Protein AF-A0A7W1FB50-F1 (afdb_monomer_lite)

pLDDT: mean 85.32, std 14.24, range [45.25, 97.19]

Foldseek 3Di:
DVLVVLQVLLVVLQVQLVVLVVVCVVPVDPVSPVSSVVSNVSSVVSVVVSVVVVVVVVVPPPPDD

Structure (mmCIF, N/CA/C/O backbone):
data_AF-A0A7W1FB50-F1
#
_entry.id   AF-A0A7W1FB50-F1
#
loop_
_atom_site.group_PDB
_atom_site.id
_atom_site.type_symbol
_atom_site.label_atom_id
_atom_site.label_alt_id
_atom_site.label_comp_id
_atom_site.label_asym_id
_atom_site.label_entity_id
_atom_site.label_seq_id
_atom_site.pdbx_PDB_ins_code
_atom_site.Cartn_x
_atom_site.Cartn_y
_atom_site.Cartn_z
_atom_site.occupancy
_atom_site.B_iso_or_equiv
_atom_site.auth_seq_id
_atom_site.auth_comp_id
_atom_site.auth_asym_id
_atom_site.auth_atom_id
_atom_site.pdbx_PDB_model_num
ATOM 1 N N . MET A 1 1 ? -5.102 2.770 21.578 1.00 63.91 1 MET A N 1
ATOM 2 C CA . MET A 1 1 ? -3.753 2.506 21.017 1.00 63.91 1 MET A CA 1
ATOM 3 C C . MET A 1 1 ? -3.799 1.618 19.777 1.00 63.91 1 MET A C 1
ATOM 5 O O . MET A 1 1 ? -3.228 2.005 18.771 1.00 63.91 1 MET A O 1
ATOM 9 N N . LYS A 1 2 ? -4.505 0.478 19.811 1.00 74.44 2 LYS A N 1
ATOM 10 C CA . LYS A 1 2 ? -4.625 -0.455 18.671 1.00 74.44 2 LYS A CA 1
ATOM 11 C C . LYS A 1 2 ? -5.230 0.201 17.414 1.00 74.44 2 LYS A C 1
ATOM 13 O O . LYS A 1 2 ? -4.685 0.049 16.332 1.00 74.44 2 LYS A O 1
ATOM 18 N N . ASP A 1 3 ? -6.260 1.030 17.583 1.00 79.88 3 ASP A N 1
ATOM 19 C CA . ASP A 1 3 ? -6.893 1.769 16.475 1.00 79.88 3 ASP A CA 1
ATOM 20 C C . ASP A 1 3 ? -5.913 2.730 15.776 1.00 79.88 3 ASP A C 1
ATOM 22 O O . ASP A 1 3 ? -5.848 2.788 14.553 1.00 79.88 3 ASP A O 1
ATOM 26 N N . LEU A 1 4 ? -5.095 3.448 16.557 1.00 85.81 4 LEU A N 1
ATOM 27 C CA . LEU A 1 4 ? -4.063 4.345 16.026 1.00 85.81 4 LEU A CA 1
ATOM 28 C C . LEU A 1 4 ? -3.006 3.562 15.234 1.00 85.81 4 LEU A C 1
ATOM 30 O O . LEU A 1 4 ? -2.576 4.012 14.179 1.00 85.81 4 LEU A O 1
ATOM 34 N N . LEU A 1 5 ? -2.620 2.378 15.718 1.00 89.38 5 LEU A N 1
ATOM 35 C CA . LEU A 1 5 ? -1.682 1.503 15.019 1.00 89.38 5 LEU A CA 1
ATOM 36 C C . LEU A 1 5 ? -2.235 1.065 13.656 1.00 89.38 5 LEU A C 1
ATOM 38 O O . LEU A 1 5 ? -1.512 1.146 12.668 1.00 89.38 5 LEU A O 1
ATOM 42 N N . PHE A 1 6 ? -3.509 0.666 13.575 1.00 91.19 6 PHE A N 1
ATOM 43 C CA . PHE A 1 6 ? -4.136 0.311 12.296 1.00 91.19 6 PHE A CA 1
ATOM 44 C C . PHE A 1 6 ? -4.230 1.500 11.339 1.00 91.19 6 PHE A C 1
ATOM 46 O O . PHE A 1 6 ? -3.957 1.336 10.154 1.00 91.19 6 PHE A O 1
ATOM 53 N N . ALA A 1 7 ? -4.528 2.703 11.838 1.00 88.94 7 ALA A N 1
ATOM 54 C CA . ALA A 1 7 ? -4.520 3.913 11.017 1.00 88.94 7 ALA A CA 1
ATOM 55 C C . ALA A 1 7 ? -3.125 4.229 10.453 1.00 88.94 7 ALA A C 1
ATOM 57 O O . ALA A 1 7 ? -2.988 4.539 9.271 1.00 88.94 7 ALA A O 1
ATOM 58 N N . VAL A 1 8 ? -2.084 4.124 11.284 1.00 94.06 8 VAL A N 1
ATOM 59 C CA . VAL A 1 8 ? -0.696 4.367 10.866 1.00 94.06 8 VAL A CA 1
ATOM 60 C C . VAL A 1 8 ? -0.233 3.306 9.867 1.00 94.06 8 VAL A C 1
ATOM 62 O O . VAL A 1 8 ? 0.355 3.653 8.847 1.00 94.06 8 VAL A O 1
ATOM 65 N N . LEU A 1 9 ? -0.541 2.029 10.107 1.00 93.62 9 LEU A N 1
ATOM 66 C CA . LEU A 1 9 ? -0.236 0.944 9.171 1.00 93.62 9 LEU A CA 1
ATOM 67 C C . LEU A 1 9 ? -0.963 1.128 7.837 1.00 93.62 9 LEU A C 1
ATOM 69 O O . LEU A 1 9 ? -0.333 1.007 6.792 1.00 93.62 9 LEU A O 1
ATOM 73 N N . ALA A 1 10 ? -2.248 1.491 7.860 1.00 93.88 10 ALA A N 1
ATOM 74 C CA . ALA A 1 10 ? -3.014 1.781 6.651 1.00 93.88 10 ALA A CA 1
ATOM 75 C C . ALA A 1 10 ? -2.383 2.921 5.838 1.00 93.88 10 ALA A C 1
ATOM 77 O O . ALA A 1 10 ? -2.242 2.806 4.621 1.00 93.88 10 ALA A O 1
ATOM 78 N N . LEU A 1 11 ? -1.949 3.992 6.510 1.00 94.75 11 LEU A N 1
ATOM 79 C CA . LEU A 1 11 ? -1.291 5.128 5.869 1.00 94.75 11 LEU A CA 1
ATOM 80 C C . LEU A 1 11 ? 0.051 4.729 5.241 1.00 94.75 11 LEU A C 1
ATOM 82 O O . LEU A 1 11 ? 0.301 5.043 4.080 1.00 94.75 11 LEU A O 1
ATOM 86 N N . ILE A 1 12 ? 0.901 4.012 5.980 1.00 96.44 12 ILE A N 1
ATOM 87 C CA . ILE A 1 12 ? 2.204 3.552 5.479 1.00 96.44 12 ILE A CA 1
ATOM 88 C C . ILE A 1 12 ? 2.015 2.615 4.280 1.00 96.44 12 ILE A C 1
ATOM 90 O O . ILE A 1 12 ? 2.683 2.789 3.260 1.00 96.44 12 ILE A O 1
ATOM 94 N N . SER A 1 13 ? 1.079 1.665 4.362 1.00 96.06 13 SER A N 1
ATOM 95 C CA . SER A 1 13 ? 0.753 0.762 3.254 1.00 96.06 13 SER A CA 1
ATOM 96 C C . SER A 1 13 ? 0.239 1.518 2.026 1.00 96.06 13 SER A C 1
ATOM 98 O O . SER A 1 13 ? 0.644 1.194 0.913 1.00 96.06 13 SER A O 1
ATOM 100 N N . ALA A 1 14 ? -0.580 2.560 2.203 1.00 94.88 14 ALA A N 1
ATOM 101 C CA . ALA A 1 14 ? -1.064 3.386 1.096 1.00 94.88 14 ALA A CA 1
ATOM 102 C C . ALA A 1 14 ? 0.073 4.158 0.404 1.00 94.88 14 ALA A C 1
ATOM 104 O O . ALA A 1 14 ? 0.155 4.175 -0.825 1.00 94.88 14 ALA A O 1
ATOM 105 N N . VAL A 1 15 ? 0.988 4.751 1.179 1.00 97.19 15 VAL A N 1
ATOM 106 C CA . VAL A 1 15 ? 2.162 5.455 0.636 1.00 97.19 15 VAL A CA 1
ATOM 107 C C . VAL A 1 15 ? 3.082 4.484 -0.108 1.00 97.19 15 VAL A C 1
ATOM 109 O O . VAL A 1 15 ? 3.518 4.777 -1.222 1.00 97.19 15 VAL A O 1
ATOM 112 N N . ALA A 1 16 ? 3.336 3.305 0.465 1.00 96.12 16 ALA A N 1
ATOM 113 C CA . ALA A 1 16 ? 4.136 2.265 -0.175 1.00 96.12 16 ALA A CA 1
ATOM 114 C C . ALA A 1 16 ? 3.496 1.786 -1.488 1.00 96.12 16 ALA A C 1
ATOM 116 O O . ALA A 1 16 ? 4.187 1.681 -2.501 1.00 96.12 16 ALA A O 1
ATOM 117 N N . ALA A 1 17 ? 2.178 1.563 -1.505 1.00 96.44 17 ALA A N 1
ATOM 118 C CA . ALA A 1 17 ? 1.445 1.205 -2.716 1.00 96.44 17 ALA A CA 1
ATOM 119 C C . ALA A 1 17 ? 1.612 2.265 -3.814 1.00 96.44 17 ALA A C 1
ATOM 121 O O . ALA A 1 17 ? 1.932 1.924 -4.953 1.00 96.44 17 ALA A O 1
ATOM 122 N N . GLY A 1 18 ? 1.481 3.549 -3.462 1.00 95.06 18 GLY A N 1
ATOM 123 C CA . GLY A 1 18 ? 1.705 4.662 -4.387 1.00 95.06 18 GLY A CA 1
ATOM 124 C C . GLY A 1 18 ? 3.117 4.668 -4.977 1.00 95.06 18 GLY A C 1
ATOM 125 O O . GLY A 1 18 ? 3.276 4.802 -6.189 1.00 95.06 18 GLY A O 1
ATOM 126 N N . TYR A 1 19 ? 4.142 4.445 -4.149 1.00 96.00 19 TYR A N 1
ATOM 127 C CA . TYR A 1 19 ? 5.529 4.351 -4.611 1.00 96.00 19 TYR A CA 1
ATOM 128 C C . TYR A 1 19 ? 5.748 3.184 -5.582 1.00 96.00 19 TYR A C 1
ATOM 130 O O . TYR A 1 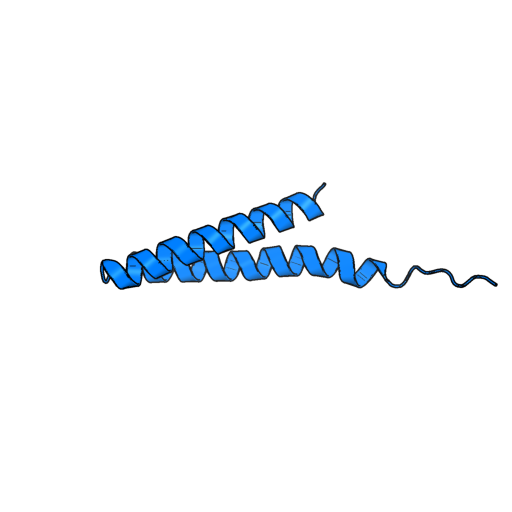19 ? 6.360 3.363 -6.635 1.00 96.00 19 TYR A O 1
ATOM 138 N N . PHE A 1 20 ? 5.242 1.991 -5.261 1.00 95.44 20 PHE A N 1
ATOM 139 C CA . PHE A 1 20 ? 5.429 0.808 -6.103 1.00 95.44 20 PHE A CA 1
ATOM 140 C C . PHE A 1 20 ? 4.663 0.897 -7.427 1.00 95.44 20 PHE A C 1
ATOM 142 O O . PHE A 1 20 ? 5.205 0.512 -8.463 1.00 95.44 20 PHE A O 1
ATOM 149 N N . LEU A 1 21 ? 3.457 1.472 -7.424 1.00 93.62 21 LEU A N 1
ATOM 150 C CA . LEU A 1 21 ? 2.699 1.734 -8.650 1.00 93.62 21 LEU A CA 1
ATOM 151 C C . LEU A 1 21 ? 3.377 2.796 -9.525 1.00 93.62 21 LEU A C 1
ATOM 153 O O . LEU A 1 21 ? 3.476 2.615 -10.737 1.00 93.62 21 LEU A O 1
ATOM 157 N N . TYR A 1 22 ? 3.915 3.861 -8.925 1.00 94.38 22 TYR A N 1
ATOM 158 C CA . TYR A 1 22 ? 4.720 4.846 -9.650 1.00 94.38 22 TYR A CA 1
ATOM 159 C C . TYR A 1 22 ? 5.999 4.223 -10.233 1.00 94.38 22 TYR A C 1
ATOM 161 O O . TYR A 1 22 ? 6.347 4.455 -11.389 1.00 94.38 22 TYR A O 1
ATOM 169 N N . SER A 1 23 ? 6.684 3.384 -9.453 1.00 93.44 23 SER A N 1
ATOM 170 C CA . SER A 1 23 ? 7.871 2.650 -9.897 1.00 93.44 23 SER A CA 1
ATOM 171 C C . SER A 1 23 ? 7.554 1.714 -11.067 1.00 93.44 23 SER A C 1
ATOM 173 O O . SER A 1 23 ? 8.310 1.672 -12.036 1.00 93.44 23 SER A O 1
ATOM 175 N N . PHE A 1 24 ? 6.409 1.026 -11.033 1.00 92.81 24 PHE A N 1
ATOM 176 C CA . PHE A 1 24 ? 5.930 0.234 -12.164 1.00 92.81 24 PHE A CA 1
ATOM 177 C C . PHE A 1 24 ? 5.749 1.091 -13.423 1.00 92.81 24 PHE A C 1
ATOM 179 O O . PHE A 1 24 ? 6.305 0.747 -14.458 1.00 92.81 24 PHE A O 1
ATOM 186 N N . GLN A 1 25 ? 5.073 2.240 -13.329 1.00 92.31 25 GLN A N 1
ATOM 187 C CA . GLN A 1 25 ? 4.886 3.133 -14.482 1.00 92.31 25 GLN A CA 1
ATOM 188 C C . GLN A 1 25 ? 6.204 3.650 -15.069 1.00 92.31 25 GLN A C 1
ATOM 190 O O . GLN A 1 25 ? 6.293 3.894 -16.269 1.00 92.31 25 GLN A O 1
ATOM 195 N N . LYS A 1 26 ? 7.225 3.840 -14.229 1.00 92.75 26 LYS A N 1
ATOM 196 C CA . LYS A 1 26 ? 8.513 4.394 -14.651 1.00 92.75 26 LYS A CA 1
ATOM 197 C C . LYS A 1 26 ? 9.468 3.352 -15.237 1.00 92.75 26 LYS A C 1
ATOM 199 O O . LYS A 1 26 ? 10.239 3.687 -16.131 1.00 92.75 26 LYS A O 1
ATOM 204 N N . TYR A 1 27 ? 9.464 2.134 -14.703 1.00 90.38 27 TYR A N 1
ATOM 205 C CA . TYR A 1 27 ? 10.469 1.110 -15.012 1.00 90.38 27 TYR A CA 1
ATOM 206 C C . TYR A 1 27 ? 9.890 -0.152 -15.669 1.00 90.38 27 TYR A C 1
ATOM 208 O O . TYR A 1 27 ? 10.641 -1.094 -15.900 1.00 90.38 27 TYR A O 1
ATOM 216 N N . ASP A 1 28 ? 8.577 -0.188 -15.923 1.00 87.50 28 ASP A N 1
ATOM 217 C CA . ASP A 1 28 ? 7.820 -1.318 -16.490 1.00 87.50 28 ASP A CA 1
ATOM 218 C C . ASP A 1 28 ? 8.119 -2.667 -15.806 1.00 87.50 28 ASP A C 1
ATOM 220 O O . ASP A 1 28 ? 8.207 -3.740 -16.404 1.00 87.50 28 ASP A O 1
ATOM 224 N N . ASN A 1 29 ? 8.336 -2.608 -14.490 1.00 89.88 29 ASN A N 1
ATOM 225 C CA . ASN A 1 29 ? 8.699 -3.771 -13.695 1.00 89.88 29 ASN A CA 1
ATOM 226 C C . ASN A 1 29 ? 7.445 -4.448 -13.137 1.00 89.88 29 ASN A C 1
ATOM 228 O O . ASN A 1 29 ? 6.861 -3.985 -12.153 1.00 89.88 29 ASN A O 1
ATOM 232 N N . SER A 1 30 ? 7.087 -5.597 -13.710 1.00 90.88 30 SER A N 1
ATOM 233 C CA . SER A 1 30 ? 5.946 -6.413 -13.268 1.00 90.88 30 SER A CA 1
ATOM 234 C C . SER A 1 30 ? 6.012 -6.799 -11.781 1.00 90.88 30 SER A C 1
ATOM 236 O O . SER A 1 30 ? 4.978 -6.921 -11.128 1.00 90.88 30 SER A O 1
ATOM 238 N N . THR A 1 31 ? 7.210 -6.919 -11.200 1.00 92.94 31 THR A N 1
ATOM 239 C CA . THR A 1 31 ? 7.376 -7.184 -9.760 1.00 92.94 31 THR A CA 1
ATOM 240 C C . THR A 1 31 ? 6.875 -6.012 -8.913 1.00 92.94 31 THR A C 1
ATOM 242 O O . THR A 1 31 ? 6.183 -6.220 -7.916 1.00 92.94 31 THR A O 1
ATOM 245 N N . SER A 1 32 ? 7.166 -4.773 -9.325 1.00 91.75 32 SER A N 1
ATOM 246 C CA . SER A 1 32 ? 6.694 -3.564 -8.637 1.00 91.75 32 SER A CA 1
ATOM 247 C C . SER A 1 32 ? 5.170 -3.458 -8.671 1.00 91.75 32 SER A C 1
ATOM 249 O O . SER A 1 32 ? 4.570 -3.044 -7.683 1.00 91.75 32 SER A O 1
ATOM 251 N N . LEU A 1 33 ? 4.532 -3.888 -9.765 1.00 92.12 33 LEU A N 1
ATOM 252 C CA . LEU A 1 33 ? 3.073 -3.931 -9.873 1.00 92.12 33 LEU A CA 1
ATOM 253 C C . LEU A 1 33 ? 2.460 -4.885 -8.840 1.00 92.12 33 LEU A C 1
ATOM 255 O O . LEU A 1 33 ? 1.559 -4.492 -8.100 1.00 92.12 33 LEU A O 1
ATOM 259 N N . VAL A 1 34 ? 2.971 -6.117 -8.754 1.00 95.50 34 VAL A N 1
ATOM 260 C CA . VAL A 1 34 ? 2.471 -7.127 -7.805 1.00 95.50 34 VAL A CA 1
ATOM 261 C C . VAL A 1 34 ? 2.621 -6.639 -6.364 1.00 95.50 34 VAL A C 1
ATOM 263 O O . VAL A 1 34 ? 1.665 -6.694 -5.591 1.00 95.50 34 VAL A O 1
ATOM 266 N N . ILE A 1 35 ? 3.789 -6.096 -6.010 1.00 95.12 35 ILE A N 1
ATOM 267 C CA . ILE A 1 35 ? 4.033 -5.547 -4.669 1.00 95.12 35 ILE A CA 1
ATOM 268 C C . ILE A 1 35 ? 3.099 -4.361 -4.388 1.00 95.12 35 ILE A C 1
ATOM 270 O O . ILE A 1 35 ? 2.519 -4.283 -3.305 1.00 95.12 35 ILE A O 1
ATOM 274 N N . GLY A 1 36 ? 2.905 -3.467 -5.361 1.00 95.31 36 GLY A N 1
ATOM 275 C CA . GLY A 1 36 ? 2.005 -2.322 -5.236 1.00 95.31 36 GLY A CA 1
ATOM 276 C C . GLY A 1 36 ? 0.558 -2.733 -4.965 1.00 95.31 36 GLY A C 1
ATOM 277 O O . GLY A 1 36 ? -0.076 -2.176 -4.071 1.00 95.31 36 GLY A O 1
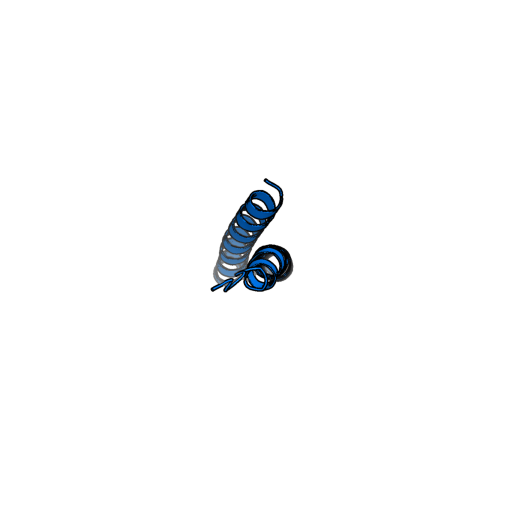ATOM 278 N N . ILE A 1 37 ? 0.058 -3.754 -5.666 1.00 95.75 37 ILE A N 1
ATOM 279 C CA . ILE A 1 37 ? -1.291 -4.300 -5.455 1.00 95.75 37 ILE A CA 1
ATOM 280 C C . ILE A 1 37 ? -1.429 -4.900 -4.051 1.00 95.75 37 ILE A C 1
ATOM 282 O O . ILE A 1 37 ? -2.406 -4.616 -3.361 1.00 95.75 37 ILE A O 1
ATOM 286 N N . ILE A 1 38 ? -0.448 -5.684 -3.591 1.00 96.81 38 ILE A N 1
ATOM 287 C CA . ILE A 1 38 ? -0.468 -6.266 -2.238 1.00 96.81 38 ILE A CA 1
ATOM 288 C C . ILE A 1 38 ? -0.507 -5.160 -1.175 1.00 96.81 38 ILE A C 1
ATOM 290 O O . ILE A 1 38 ? -1.305 -5.227 -0.240 1.00 96.81 38 ILE A O 1
ATOM 294 N N . MET A 1 39 ? 0.308 -4.114 -1.330 1.00 96.44 39 MET A N 1
ATOM 295 C CA . MET A 1 39 ? 0.315 -2.976 -0.406 1.00 96.44 39 MET A CA 1
ATOM 296 C C . MET A 1 39 ? -1.007 -2.198 -0.432 1.00 96.44 39 MET A C 1
ATOM 298 O O . MET A 1 39 ? -1.489 -1.785 0.623 1.00 96.44 39 MET A O 1
ATOM 302 N N . ALA A 1 40 ? -1.633 -2.047 -1.603 1.00 94.94 40 ALA A N 1
ATOM 303 C CA . ALA A 1 40 ? -2.941 -1.409 -1.728 1.00 94.94 40 ALA A CA 1
ATOM 304 C C . ALA A 1 40 ? -4.035 -2.208 -0.999 1.00 94.94 40 ALA A C 1
ATOM 306 O O . ALA A 1 40 ? -4.841 -1.630 -0.270 1.00 94.94 40 ALA A O 1
ATOM 307 N N . LEU A 1 41 ? -4.030 -3.539 -1.123 1.00 97.19 41 LEU A N 1
ATOM 308 C CA . LEU A 1 41 ? -4.956 -4.411 -0.394 1.00 97.19 41 LEU A CA 1
ATOM 309 C C . LEU A 1 41 ? -4.756 -4.312 1.122 1.00 97.19 41 LEU A C 1
ATOM 311 O O . LEU A 1 41 ? -5.732 -4.196 1.861 1.00 97.19 41 LEU A O 1
ATOM 315 N N . LEU A 1 42 ? -3.506 -4.288 1.593 1.00 94.44 42 LEU A N 1
ATOM 316 C CA . LEU A 1 42 ? -3.203 -4.093 3.013 1.00 94.44 42 LEU A CA 1
ATOM 317 C C . LEU A 1 42 ? -3.705 -2.739 3.528 1.00 94.44 42 LEU A C 1
ATOM 319 O O . LEU A 1 42 ? -4.263 -2.677 4.623 1.00 94.44 42 LEU A O 1
ATOM 323 N N . ALA A 1 43 ? -3.579 -1.673 2.732 1.00 95.12 43 ALA A N 1
ATOM 324 C CA . ALA A 1 43 ? -4.112 -0.361 3.087 1.00 95.12 43 ALA A CA 1
ATOM 325 C C . ALA A 1 43 ? -5.640 -0.392 3.264 1.00 95.12 43 ALA A C 1
ATOM 327 O O . ALA A 1 43 ? -6.155 0.180 4.224 1.00 95.12 43 ALA A O 1
ATOM 328 N N . ILE A 1 44 ? -6.361 -1.109 2.393 1.00 95.19 44 ILE A N 1
ATOM 329 C CA . ILE A 1 44 ? -7.817 -1.290 2.501 1.00 95.19 44 ILE A CA 1
ATOM 330 C C . ILE A 1 44 ? -8.174 -2.100 3.750 1.00 95.19 44 ILE A C 1
ATOM 332 O O . ILE A 1 44 ? -9.066 -1.702 4.494 1.00 95.19 44 ILE A O 1
ATOM 336 N N . VAL A 1 45 ? -7.476 -3.207 4.018 1.00 94.56 45 VAL A N 1
ATOM 337 C CA . VAL A 1 45 ? -7.749 -4.062 5.185 1.00 94.56 45 VAL A CA 1
ATOM 338 C C . VAL A 1 45 ? -7.514 -3.300 6.489 1.00 94.56 45 VAL A C 1
ATOM 340 O O . VAL A 1 45 ? -8.397 -3.262 7.347 1.00 94.56 45 VAL A O 1
ATOM 343 N N . PHE A 1 46 ? -6.359 -2.651 6.645 1.00 93.44 46 PHE A N 1
ATOM 344 C CA . PHE A 1 46 ? -6.053 -1.890 7.858 1.00 93.44 46 PHE A CA 1
ATOM 345 C C . PHE A 1 46 ? -6.922 -0.637 7.994 1.00 93.44 46 PHE A C 1
ATOM 347 O O . PHE A 1 46 ? -7.366 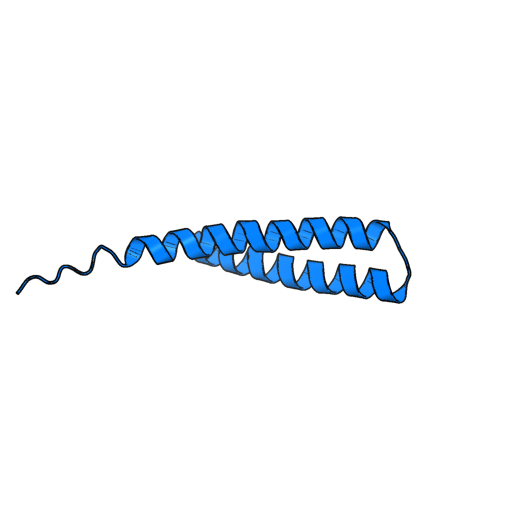-0.323 9.099 1.00 93.44 46 PHE A O 1
ATOM 354 N N . GLY A 1 47 ? -7.223 0.046 6.885 1.00 91.06 47 GLY A N 1
ATOM 355 C CA . GLY A 1 47 ? -8.134 1.189 6.868 1.00 91.06 47 GLY A CA 1
ATOM 356 C C . GLY A 1 47 ? -9.559 0.792 7.255 1.00 91.06 47 GLY A C 1
ATOM 357 O O . GLY A 1 47 ? -10.183 1.458 8.079 1.00 91.06 47 GLY A O 1
ATOM 358 N N . GLY A 1 48 ? -10.039 -0.340 6.739 1.00 89.88 48 GLY A N 1
ATOM 359 C CA . GLY A 1 48 ? -11.326 -0.924 7.100 1.00 89.88 48 GLY A CA 1
ATOM 360 C C . GLY A 1 48 ? -11.391 -1.286 8.581 1.00 89.88 48 GLY A C 1
ATOM 361 O O . GLY A 1 48 ? -12.305 -0.844 9.272 1.00 89.88 48 GLY A O 1
ATOM 362 N N . LEU A 1 49 ? -10.393 -2.009 9.102 1.00 89.19 49 LEU A N 1
ATOM 363 C CA . LEU A 1 49 ? -10.307 -2.354 10.529 1.00 89.19 49 LEU A CA 1
ATOM 364 C C . LEU A 1 49 ? -10.297 -1.113 11.432 1.00 89.19 49 LEU A C 1
ATOM 366 O O . LEU A 1 49 ? -10.945 -1.105 12.479 1.00 89.19 49 LEU A O 1
ATOM 370 N N . PHE A 1 50 ? -9.610 -0.047 11.017 1.00 88.38 50 PHE A N 1
ATOM 371 C CA . PHE A 1 50 ? -9.632 1.230 11.726 1.00 88.38 50 PHE A CA 1
ATOM 372 C C . PHE A 1 50 ? -11.023 1.883 11.725 1.00 88.38 50 PHE A C 1
ATOM 374 O O . PHE A 1 50 ? -11.460 2.402 12.755 1.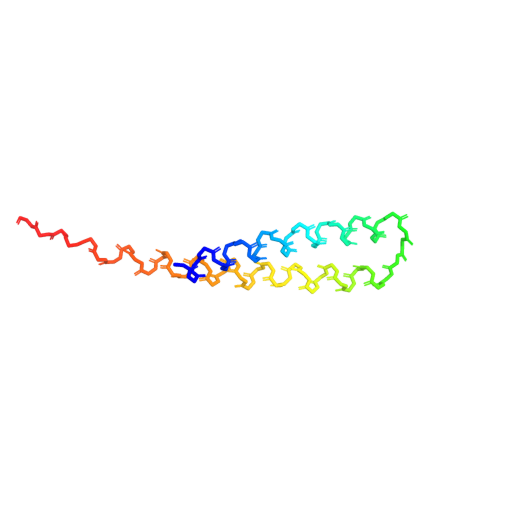00 88.38 50 PHE A O 1
ATOM 381 N N . MET A 1 51 ? -11.731 1.856 10.592 1.00 84.75 51 MET A N 1
ATOM 382 C CA . MET A 1 51 ? -13.069 2.439 10.472 1.00 84.75 51 MET A CA 1
ATOM 383 C C . MET A 1 51 ? -14.136 1.639 11.230 1.00 84.75 51 MET A C 1
ATOM 385 O O . MET A 1 51 ? -14.957 2.251 11.913 1.00 84.75 51 MET A O 1
ATOM 389 N N . PHE A 1 52 ? -14.101 0.302 11.196 1.00 81.31 52 PHE A N 1
ATOM 390 C CA . PHE A 1 52 ? -15.061 -0.562 11.903 1.00 81.31 52 PHE A CA 1
ATOM 391 C C . PHE A 1 52 ? -15.136 -0.250 13.405 1.00 81.31 52 PHE A C 1
ATOM 393 O O . PHE A 1 52 ? -16.226 -0.147 13.964 1.00 81.31 52 PHE A O 1
ATOM 400 N N . GLY A 1 53 ? -13.993 -0.009 14.057 1.00 68.50 53 GLY A N 1
ATOM 401 C CA . GLY A 1 53 ? -13.954 0.353 15.478 1.00 68.50 53 GLY A CA 1
ATOM 402 C C . GLY A 1 53 ? -14.528 1.739 15.804 1.00 68.50 53 GLY A C 1
ATOM 403 O O . GLY A 1 53 ? -14.842 2.004 16.964 1.00 68.50 53 GLY A O 1
ATOM 404 N N . LYS A 1 54 ? -14.666 2.629 14.811 1.00 68.12 54 LYS A N 1
ATOM 405 C CA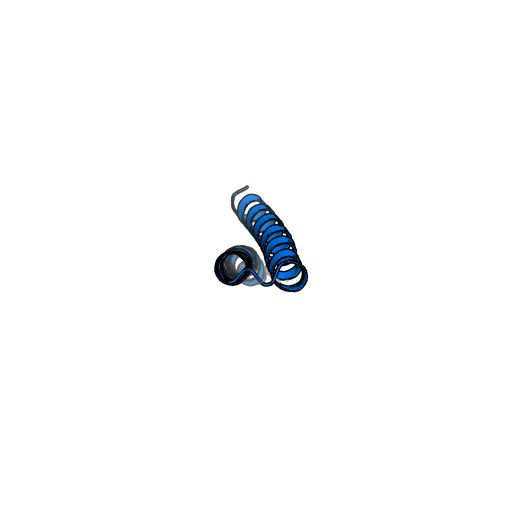 . LYS A 1 54 ? -15.274 3.960 14.973 1.00 68.12 54 LYS A CA 1
ATOM 406 C C . LYS A 1 54 ? -16.757 3.987 14.618 1.00 68.12 54 LYS A C 1
ATOM 408 O O . LYS A 1 54 ? -17.504 4.667 15.310 1.00 68.12 54 LYS A O 1
ATOM 413 N N . VAL A 1 55 ? -17.177 3.248 13.591 1.00 62.28 55 VAL A N 1
ATOM 414 C CA . VAL A 1 55 ? -18.594 3.148 13.200 1.00 62.28 55 VAL A CA 1
ATOM 415 C C . VAL A 1 55 ? -19.420 2.529 14.335 1.00 62.28 55 VAL A C 1
ATOM 417 O O . VAL A 1 55 ? -20.473 3.055 14.669 1.00 62.28 55 VAL A O 1
ATOM 420 N N . ASN A 1 56 ? -18.886 1.521 15.031 1.00 61.78 56 ASN A N 1
ATOM 421 C CA . ASN A 1 56 ? -19.561 0.866 16.160 1.00 61.78 56 ASN A CA 1
ATOM 422 C C . ASN A 1 56 ? -19.616 1.673 17.473 1.00 61.78 56 ASN A C 1
ATOM 424 O O . ASN A 1 56 ? -20.215 1.202 18.433 1.00 61.78 56 ASN A O 1
ATOM 428 N N . ARG A 1 57 ? -18.976 2.849 17.571 1.00 56.78 57 ARG A N 1
ATOM 429 C CA . ARG A 1 57 ? -19.046 3.696 18.783 1.00 56.78 57 ARG A CA 1
ATOM 430 C C . ARG A 1 57 ? -20.156 4.744 18.731 1.00 56.78 57 ARG A C 1
ATOM 432 O O . ARG A 1 57 ? -20.340 5.461 19.709 1.00 56.78 57 ARG A O 1
ATOM 439 N N . HIS A 1 58 ? -20.868 4.857 17.612 1.00 55.47 58 HIS A N 1
ATOM 440 C CA . HIS A 1 58 ? -21.941 5.840 17.465 1.00 55.47 58 HIS A CA 1
ATOM 441 C C . HIS A 1 58 ? -23.264 5.424 18.131 1.00 55.47 58 HIS A C 1
ATOM 443 O O . HIS A 1 58 ? -24.121 6.287 18.311 1.00 55.47 58 HIS A O 1
ATOM 449 N N . ASP A 1 59 ? -23.399 4.161 18.550 1.00 54.25 59 ASP A N 1
ATOM 450 C CA . ASP A 1 59 ? -24.643 3.620 19.120 1.00 54.25 59 ASP A CA 1
ATOM 451 C C . ASP A 1 59 ? -24.784 3.830 20.642 1.00 54.25 59 ASP A C 1
ATOM 453 O O . ASP A 1 59 ? -25.860 3.611 21.187 1.00 54.25 59 ASP A O 1
ATOM 457 N N . ASP A 1 60 ? -23.743 4.316 21.330 1.00 56.66 60 ASP A N 1
ATOM 458 C CA . ASP A 1 60 ? -23.757 4.575 22.784 1.00 56.66 60 ASP A CA 1
ATOM 459 C C . ASP A 1 60 ? -24.021 6.052 23.141 1.00 56.66 60 ASP A C 1
ATOM 461 O O . ASP A 1 60 ? -23.729 6.501 24.257 1.00 56.66 60 ASP A O 1
ATOM 465 N N . ILE A 1 61 ? -24.598 6.838 22.220 1.00 63.34 61 ILE A N 1
ATOM 466 C CA . ILE A 1 61 ? -25.193 8.128 22.590 1.00 63.34 61 ILE A CA 1
ATOM 467 C C . ILE A 1 61 ? -26.485 7.809 23.337 1.00 63.34 61 ILE A C 1
ATOM 469 O O . ILE A 1 61 ? -27.569 7.748 22.763 1.00 63.34 61 ILE A O 1
ATOM 473 N N . HIS A 1 62 ? -26.341 7.586 24.639 1.00 63.66 62 HIS A N 1
ATOM 474 C CA . HIS A 1 62 ? -27.435 7.598 25.587 1.00 63.66 62 HIS A CA 1
ATOM 475 C C . HIS A 1 62 ? -28.051 9.001 25.540 1.00 63.66 62 HIS A C 1
ATOM 477 O O . HIS A 1 62 ? -27.639 9.913 26.255 1.00 63.66 62 HIS A O 1
ATOM 483 N N . ILE A 1 63 ? -29.021 9.184 24.644 1.00 59.78 63 ILE A N 1
ATOM 484 C CA . ILE A 1 63 ? -30.062 10.193 24.782 1.00 59.78 63 ILE A CA 1
ATOM 485 C C . ILE A 1 63 ? -30.895 9.719 25.978 1.00 59.78 63 ILE A C 1
ATOM 487 O O . ILE A 1 63 ? -31.896 9.029 25.823 1.00 59.78 63 ILE A O 1
ATOM 491 N N . THR A 1 64 ? -30.405 9.980 27.185 1.00 57.19 64 THR A N 1
ATOM 492 C CA . THR A 1 64 ? -31.237 9.993 28.384 1.00 57.19 64 THR A CA 1
ATOM 493 C C . THR A 1 64 ? -31.620 11.439 28.626 1.00 57.19 64 THR A C 1
ATOM 495 O O . THR A 1 64 ? -30.747 12.291 28.803 1.00 57.19 64 THR A O 1
ATOM 498 N N . GLU A 1 65 ? -32.926 11.656 28.517 1.00 45.25 65 GLU A N 1
ATOM 499 C CA . GLU A 1 65 ? -33.689 12.855 28.866 1.00 45.25 65 GLU A CA 1
ATOM 500 C C . GLU A 1 65 ? -33.339 13.422 30.250 1.00 45.25 65 GLU A C 1
ATOM 502 O O . GLU A 1 65 ? -32.981 12.630 31.156 1.00 45.25 65 GLU A O 1
#

Sequence (65 aa):
MKDLLFAVLALISAVAAGYFLYSFQKYDNSTSLVIGIIMALLAIVFGGLFMFGKVNRHDDIHITE

Secondary str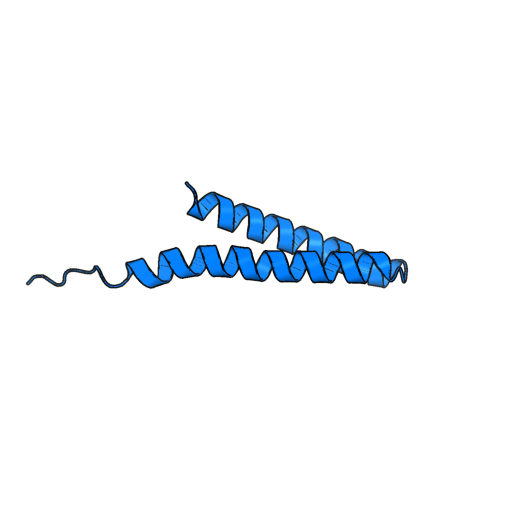ucture (DSSP, 8-state):
-HHHHHHHHHHHHHHHHHHHHHHHHHH--HHHHHHHHHHHHHHHHHHHHHHHHHHTTGGG-----

Radius of gyration: 16.86 Å; chains: 1; bounding box: 44×20×45 Å